Protein AF-X1B0D1-F1 (afdb_monomer_lite)

Structure (mmCIF, N/CA/C/O backbone):
data_AF-X1B0D1-F1
#
_entry.id   AF-X1B0D1-F1
#
loop_
_atom_site.group_PDB
_atom_site.id
_atom_site.type_symbol
_atom_site.label_atom_id
_atom_site.label_alt_id
_atom_site.label_comp_id
_atom_site.label_asym_id
_atom_site.label_entity_id
_atom_site.label_seq_id
_atom_site.pdbx_PDB_ins_code
_atom_site.Cartn_x
_atom_site.Cartn_y
_atom_site.Cartn_z
_atom_site.occupancy
_atom_site.B_iso_or_equiv
_atom_site.auth_seq_id
_atom_site.auth_comp_id
_atom_site.auth_asym_id
_atom_site.auth_atom_id
_atom_site.pdbx_PDB_model_num
ATOM 1 N N . MET A 1 1 ? -4.591 23.488 -17.056 1.00 35.50 1 MET A N 1
ATOM 2 C CA . MET A 1 1 ? -3.486 24.265 -17.658 1.00 35.50 1 MET A CA 1
ATOM 3 C C . MET A 1 1 ? -3.247 23.722 -19.053 1.00 35.50 1 MET A C 1
ATOM 5 O O . MET A 1 1 ? -2.864 22.566 -19.184 1.00 35.50 1 MET A O 1
ATOM 9 N N . VAL A 1 2 ? -3.572 24.512 -20.073 1.00 38.72 2 VAL A N 1
ATOM 10 C CA . VAL A 1 2 ? -3.343 24.176 -21.483 1.00 38.72 2 VAL A CA 1
ATOM 11 C C . VAL A 1 2 ? -1.831 24.055 -21.689 1.00 38.72 2 VAL A C 1
ATOM 13 O O . VAL A 1 2 ? -1.093 24.977 -21.339 1.00 38.72 2 VAL A O 1
ATOM 16 N N . LYS A 1 3 ? -1.352 22.905 -22.177 1.00 44.97 3 LYS A N 1
ATOM 17 C CA . LYS A 1 3 ? 0.047 22.760 -22.597 1.00 44.97 3 LYS A CA 1
ATOM 18 C C . LYS A 1 3 ? 0.265 23.763 -23.730 1.00 44.97 3 LYS A C 1
ATOM 20 O O . LYS A 1 3 ? -0.391 23.647 -24.757 1.00 44.97 3 LYS A O 1
ATOM 25 N N . LYS A 1 4 ? 1.140 24.755 -23.539 1.00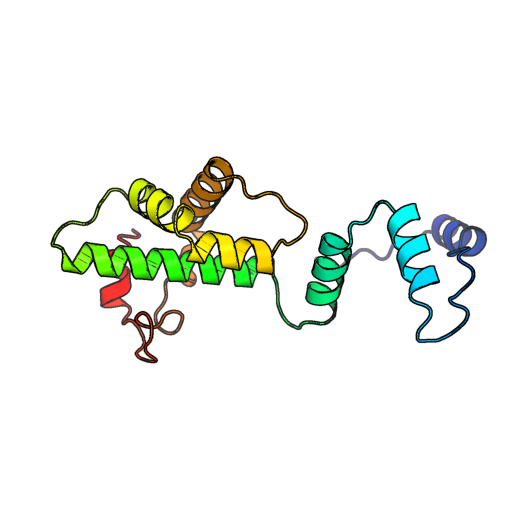 48.69 4 LYS A N 1
ATOM 26 C CA . LYS A 1 4 ? 1.662 25.545 -24.660 1.00 48.69 4 LYS A CA 1
ATOM 27 C C . LYS A 1 4 ? 2.320 24.553 -25.618 1.00 48.69 4 LYS A C 1
ATOM 29 O O . LYS A 1 4 ? 3.322 23.942 -25.253 1.00 48.69 4 LYS A O 1
ATOM 34 N N . GLU A 1 5 ? 1.724 24.351 -26.786 1.00 56.91 5 GLU A N 1
ATOM 35 C CA . GLU A 1 5 ? 2.374 23.635 -27.877 1.00 56.91 5 GLU A CA 1
ATOM 36 C C . GLU A 1 5 ? 3.650 24.395 -28.234 1.00 56.91 5 GLU A C 1
ATOM 38 O O . GLU A 1 5 ? 3.631 25.594 -28.522 1.00 56.91 5 GLU A O 1
ATOM 43 N N . ILE A 1 6 ? 4.783 23.710 -28.109 1.00 58.66 6 ILE A N 1
ATOM 44 C CA . ILE A 1 6 ? 6.095 24.252 -28.439 1.00 58.66 6 ILE A CA 1
ATOM 45 C C . ILE A 1 6 ? 6.193 24.248 -29.969 1.00 58.66 6 ILE A C 1
ATOM 47 O O . ILE A 1 6 ? 6.756 23.341 -30.570 1.00 58.66 6 ILE A O 1
ATOM 51 N N . ASN A 1 7 ? 5.620 25.268 -30.606 1.00 61.38 7 ASN A N 1
ATOM 52 C CA . ASN A 1 7 ? 5.762 25.536 -32.038 1.00 61.38 7 ASN A CA 1
ATOM 53 C C . ASN A 1 7 ? 7.100 26.244 -32.304 1.00 61.38 7 ASN A C 1
ATOM 55 O O . ASN A 1 7 ? 7.129 27.382 -32.763 1.00 61.38 7 ASN A O 1
ATOM 59 N N . ASN A 1 8 ? 8.217 25.600 -31.950 1.00 77.25 8 ASN A N 1
ATOM 60 C CA . ASN A 1 8 ? 9.555 26.060 -32.320 1.00 77.25 8 ASN A CA 1
ATOM 61 C C . ASN A 1 8 ? 10.040 25.240 -33.533 1.00 77.25 8 ASN A C 1
ATOM 63 O O . ASN A 1 8 ? 10.360 24.061 -33.361 1.00 77.25 8 ASN A O 1
ATOM 67 N N . PRO A 1 9 ? 10.125 25.831 -34.741 1.00 78.06 9 PRO A N 1
ATOM 68 C CA . PRO A 1 9 ? 10.586 25.136 -35.944 1.00 78.06 9 PRO A CA 1
ATOM 69 C C . PRO A 1 9 ? 11.970 24.488 -35.800 1.00 78.06 9 PRO A C 1
ATOM 71 O O . PRO A 1 9 ? 12.200 23.425 -36.369 1.00 78.06 9 PRO A O 1
ATOM 74 N N . ALA A 1 10 ? 12.868 25.067 -34.994 1.00 76.88 10 ALA A N 1
ATOM 75 C CA . ALA A 1 10 ? 14.193 24.496 -34.743 1.00 76.88 10 ALA A CA 1
ATOM 76 C C . ALA A 1 10 ? 14.120 23.185 -33.941 1.00 76.88 10 ALA A C 1
ATOM 78 O O . ALA A 1 10 ? 14.843 22.237 -34.232 1.00 76.88 10 ALA A O 1
ATOM 79 N N . TRP A 1 11 ? 13.199 23.099 -32.978 1.00 74.19 11 TRP A N 1
ATOM 80 C CA . TRP A 1 11 ? 12.961 21.877 -32.206 1.00 74.19 11 TRP A CA 1
ATOM 81 C C . TRP A 1 11 ? 12.323 20.779 -33.069 1.00 74.19 11 TRP A C 1
ATOM 83 O O . TRP A 1 11 ? 12.698 19.614 -32.970 1.00 74.19 11 TRP A O 1
ATOM 93 N N . ILE A 1 12 ? 11.408 21.153 -33.971 1.00 76.38 12 ILE A N 1
ATOM 94 C CA . ILE A 1 12 ? 10.818 20.225 -34.948 1.00 76.38 12 ILE A CA 1
ATOM 95 C C . ILE A 1 12 ? 11.899 19.686 -35.899 1.00 76.38 12 ILE A C 1
ATOM 97 O O . ILE A 1 12 ? 11.939 18.482 -36.149 1.00 76.38 12 ILE A O 1
ATOM 101 N N . HIS A 1 13 ? 12.805 20.544 -36.381 1.00 79.50 13 HIS A N 1
ATOM 102 C CA . HIS A 1 13 ? 13.936 20.131 -37.217 1.00 79.50 13 HIS A CA 1
ATOM 103 C C . HIS A 1 13 ? 14.866 19.157 -36.481 1.00 79.50 13 HIS A C 1
ATOM 105 O O . HIS A 1 13 ? 15.226 18.114 -37.019 1.00 79.50 13 HIS A O 1
ATOM 111 N N . GLU A 1 14 ? 15.180 19.436 -35.215 1.00 74.06 14 GLU A N 1
ATOM 112 C CA . GLU A 1 14 ? 16.009 18.562 -34.382 1.00 74.06 14 GLU A CA 1
ATOM 113 C C . GLU A 1 14 ? 15.357 17.186 -34.149 1.00 74.06 14 GLU A C 1
ATOM 115 O O . GLU A 1 14 ? 16.041 16.164 -34.215 1.00 74.06 14 GLU A O 1
ATOM 120 N N . ILE A 1 15 ? 14.034 17.129 -33.936 1.00 76.38 15 ILE A N 1
ATOM 121 C CA . ILE A 1 15 ? 13.283 15.863 -33.841 1.00 76.38 15 ILE A CA 1
ATOM 122 C C . ILE A 1 15 ? 13.353 15.084 -35.157 1.00 76.38 15 ILE A C 1
ATOM 124 O O . ILE A 1 15 ? 13.535 13.868 -35.125 1.00 76.38 15 ILE A O 1
ATOM 128 N N . LEU A 1 16 ? 13.203 15.754 -36.303 1.00 74.50 16 LEU A N 1
ATOM 129 C CA . LEU A 1 16 ? 13.251 15.109 -37.617 1.00 74.50 16 LEU A CA 1
ATOM 130 C C . LEU A 1 16 ? 14.650 14.557 -37.934 1.00 74.50 16 LEU A C 1
ATOM 132 O O . LEU A 1 16 ? 14.764 13.429 -38.405 1.00 74.50 16 LEU A O 1
ATOM 136 N N . GLU A 1 17 ? 15.716 15.297 -37.619 1.00 76.50 17 GLU A N 1
ATOM 137 C CA . GLU A 1 17 ? 17.103 14.860 -37.854 1.00 76.50 17 GLU A CA 1
ATOM 138 C C . GLU A 1 17 ? 17.571 13.756 -36.893 1.00 76.50 17 GLU A C 1
ATOM 140 O O . GLU A 1 17 ? 18.354 12.861 -37.255 1.00 76.50 17 GLU A O 1
ATOM 145 N N . ARG A 1 18 ? 17.129 13.825 -35.631 1.00 68.50 18 ARG A N 1
ATOM 146 C CA . ARG A 1 18 ? 17.531 12.879 -34.580 1.00 68.50 18 ARG A CA 1
ATOM 147 C C . ARG A 1 18 ? 16.557 11.739 -34.359 1.00 68.50 18 ARG A C 1
ATOM 149 O O . ARG A 1 18 ? 16.897 10.878 -33.550 1.00 68.50 18 ARG A O 1
ATOM 156 N N . GLY A 1 19 ? 15.400 11.750 -35.026 1.00 60.97 19 GLY A N 1
ATOM 157 C CA . GLY A 1 19 ? 14.269 10.847 -34.806 1.00 60.97 19 GLY A CA 1
ATOM 158 C C . GLY A 1 19 ? 14.696 9.414 -34.477 1.00 60.97 19 GLY A C 1
ATOM 159 O O . GLY A 1 19 ? 15.740 8.972 -34.954 1.00 60.97 19 GLY A O 1
ATOM 160 N N . PRO A 1 20 ? 13.938 8.686 -33.637 1.00 64.81 20 PRO A N 1
ATOM 161 C CA . PRO A 1 20 ? 14.410 7.493 -32.937 1.00 64.81 20 PRO A CA 1
ATOM 162 C C . PRO A 1 20 ? 15.120 6.515 -33.883 1.00 64.81 20 PRO A C 1
ATOM 164 O O . PRO A 1 20 ? 14.487 5.789 -34.644 1.00 64.81 20 PRO A O 1
ATOM 167 N N . ARG A 1 21 ? 16.460 6.493 -33.826 1.00 66.81 21 ARG A N 1
ATOM 168 C CA . ARG A 1 21 ? 17.328 5.693 -34.714 1.00 66.81 21 ARG A CA 1
ATOM 169 C C . ARG A 1 21 ? 17.405 4.230 -34.280 1.00 66.81 21 ARG A C 1
ATOM 171 O O . ARG A 1 21 ? 18.447 3.586 -34.395 1.00 66.81 21 ARG A O 1
ATOM 178 N N . VAL A 1 22 ? 16.321 3.717 -33.714 1.00 70.12 22 VAL A N 1
ATOM 179 C CA . VAL A 1 22 ? 16.247 2.343 -33.237 1.00 70.12 22 VAL A CA 1
ATOM 180 C C . VAL A 1 22 ? 15.776 1.488 -34.405 1.00 70.12 22 VAL A C 1
ATOM 182 O O . VAL A 1 22 ? 14.689 1.700 -34.941 1.00 70.12 22 VAL A O 1
ATOM 185 N N . LYS A 1 23 ? 16.604 0.528 -34.830 1.00 72.75 23 LYS A N 1
ATOM 186 C CA . LYS A 1 23 ? 16.162 -0.497 -35.783 1.00 72.75 23 LYS A CA 1
ATOM 187 C C . LYS A 1 23 ? 15.040 -1.275 -35.102 1.00 72.75 23 LYS A C 1
ATOM 189 O O . LYS A 1 23 ? 15.253 -1.772 -34.006 1.00 72.75 23 LYS A O 1
ATOM 194 N N . GLY A 1 24 ? 13.854 -1.322 -35.705 1.00 78.56 24 GLY A N 1
ATOM 195 C CA . GLY A 1 24 ? 12.704 -1.997 -35.103 1.00 78.56 24 GLY A CA 1
ATOM 196 C C . GLY A 1 24 ? 12.958 -3.490 -34.831 1.00 78.56 24 GLY A C 1
ATOM 197 O O . GLY A 1 24 ? 13.897 -4.066 -35.391 1.00 78.56 24 GLY A O 1
ATOM 198 N N . PRO A 1 25 ? 12.114 -4.128 -33.999 1.00 87.81 25 PRO A N 1
ATOM 199 C CA . PRO A 1 25 ? 12.218 -5.557 -33.728 1.00 87.81 25 PRO A CA 1
ATOM 200 C C . PRO A 1 25 ? 12.078 -6.368 -35.021 1.00 87.81 25 PRO A C 1
ATOM 202 O O . PRO A 1 25 ? 11.312 -6.001 -35.916 1.00 87.81 25 PRO A O 1
ATOM 205 N N . LYS A 1 26 ? 12.770 -7.509 -35.107 1.00 86.88 26 LYS A N 1
ATOM 206 C CA . LYS A 1 26 ? 12.709 -8.390 -36.287 1.00 86.88 26 LYS A CA 1
ATOM 207 C C . LYS A 1 26 ? 11.348 -9.075 -36.432 1.00 86.88 26 LYS A C 1
ATOM 209 O O . LYS A 1 26 ? 10.984 -9.497 -37.525 1.00 86.88 26 LYS A O 1
ATOM 214 N N . SER A 1 27 ? 10.600 -9.213 -35.335 1.00 90.44 27 SER A N 1
ATOM 215 C CA . SER A 1 27 ? 9.257 -9.801 -35.307 1.00 90.44 27 SER A CA 1
ATOM 216 C C . SER A 1 27 ? 8.418 -9.249 -34.146 1.00 90.44 27 SER A C 1
ATOM 218 O O . SER A 1 27 ? 8.937 -8.604 -33.239 1.00 90.44 27 SER A O 1
ATOM 220 N N . ARG A 1 28 ? 7.109 -9.536 -34.130 1.00 86.31 28 ARG A N 1
ATOM 221 C CA . ARG A 1 28 ? 6.198 -9.118 -33.041 1.00 86.31 28 ARG A CA 1
ATOM 222 C C . ARG A 1 28 ? 6.522 -9.739 -31.676 1.00 86.31 28 ARG A C 1
ATOM 224 O O . ARG A 1 28 ? 6.069 -9.218 -30.665 1.00 86.31 28 ARG A O 1
ATOM 231 N N . THR A 1 29 ? 7.264 -10.841 -31.651 1.00 90.00 29 THR A N 1
ATOM 232 C CA . THR A 1 29 ? 7.627 -11.598 -30.442 1.00 90.00 29 THR A CA 1
ATOM 233 C C . THR A 1 29 ? 9.135 -11.580 -30.193 1.00 90.00 29 THR A C 1
ATOM 235 O O . THR A 1 29 ? 9.663 -12.469 -29.533 1.00 90.00 29 THR A O 1
ATOM 238 N N . ASP A 1 30 ? 9.840 -10.596 -30.754 1.00 91.31 30 ASP A N 1
ATOM 239 C CA . ASP A 1 30 ? 11.280 -10.411 -30.578 1.00 91.31 30 ASP A CA 1
ATOM 240 C C . ASP A 1 30 ? 11.583 -9.854 -29.175 1.00 91.31 30 ASP A C 1
ATOM 242 O O . ASP A 1 30 ? 11.782 -8.654 -28.969 1.00 91.31 30 ASP A O 1
ATOM 246 N N . TRP A 1 31 ? 11.537 -10.741 -28.181 1.00 92.69 31 TRP A N 1
ATOM 247 C CA . TRP A 1 31 ? 11.801 -10.403 -26.783 1.00 92.69 31 TRP A CA 1
ATOM 248 C C . TRP A 1 31 ? 13.259 -10.005 -26.545 1.00 92.69 31 TRP A C 1
ATOM 250 O O . TRP A 1 31 ? 13.513 -9.154 -25.696 1.00 92.69 31 TRP A O 1
ATOM 260 N N . ASP A 1 32 ? 14.200 -10.557 -27.312 1.00 93.38 32 ASP A N 1
ATOM 261 C CA . ASP A 1 32 ? 15.624 -10.236 -27.194 1.00 93.38 32 ASP A CA 1
ATOM 262 C C . ASP A 1 32 ? 15.895 -8.777 -27.558 1.00 93.38 32 ASP A C 1
ATOM 264 O O . ASP A 1 32 ? 16.623 -8.088 -26.840 1.00 93.38 32 ASP A O 1
ATOM 268 N N . PHE A 1 33 ? 15.250 -8.275 -28.618 1.00 92.31 33 PHE A N 1
ATOM 269 C CA . PHE A 1 33 ? 15.285 -6.856 -28.959 1.00 92.31 33 PHE A CA 1
ATOM 270 C C . PHE A 1 33 ? 14.771 -5.978 -27.809 1.00 92.31 33 PHE A C 1
ATOM 272 O O . PHE A 1 33 ? 15.425 -5.001 -27.441 1.00 92.31 33 PHE A O 1
ATOM 279 N N . LEU A 1 34 ? 13.633 -6.340 -27.202 1.00 91.38 34 LEU A N 1
ATOM 280 C CA . LEU A 1 34 ? 13.088 -5.594 -26.064 1.00 91.38 34 LEU A CA 1
ATOM 281 C C . LEU A 1 34 ? 14.067 -5.590 -24.884 1.00 91.38 34 LEU A C 1
ATOM 283 O O . LEU A 1 34 ? 14.346 -4.534 -24.325 1.00 91.38 34 LEU A O 1
ATOM 287 N N . VAL A 1 35 ? 14.604 -6.754 -24.512 1.00 93.06 35 VAL A N 1
ATOM 288 C CA . VAL A 1 35 ? 15.562 -6.878 -23.403 1.00 93.06 35 VAL A CA 1
ATOM 289 C C . VAL A 1 35 ? 16.830 -6.069 -23.682 1.00 93.06 35 VAL A C 1
ATOM 291 O O . VAL A 1 35 ? 17.348 -5.420 -22.773 1.00 93.06 35 VAL A O 1
ATOM 294 N N . TYR A 1 36 ? 17.320 -6.077 -24.923 1.00 92.44 36 TYR A N 1
ATOM 295 C CA . TYR A 1 36 ? 18.476 -5.288 -25.339 1.00 92.44 36 TYR A CA 1
ATOM 296 C C . TYR A 1 36 ? 18.230 -3.782 -25.184 1.00 92.44 36 TYR A C 1
ATOM 298 O O . TYR A 1 36 ? 19.029 -3.097 -24.543 1.00 92.44 36 TYR A O 1
ATOM 306 N N . GLU A 1 37 ? 17.116 -3.266 -25.709 1.00 91.56 37 GLU A N 1
ATOM 307 C CA . GLU A 1 37 ? 16.800 -1.836 -25.613 1.00 91.56 37 GLU A CA 1
ATOM 308 C C . GLU A 1 37 ? 16.519 -1.407 -24.165 1.00 91.56 37 GLU A C 1
ATOM 310 O O . GLU A 1 37 ? 16.983 -0.348 -23.748 1.00 91.56 37 GLU A O 1
ATOM 315 N N . LEU A 1 38 ? 15.843 -2.238 -23.358 1.00 93.50 38 LEU A N 1
ATOM 316 C CA . LEU A 1 38 ? 15.648 -1.960 -21.929 1.00 93.50 38 LEU A CA 1
ATOM 317 C C . LEU A 1 38 ? 16.985 -1.841 -21.188 1.00 93.50 38 LEU A C 1
ATOM 319 O O . LEU A 1 38 ? 17.184 -0.878 -20.453 1.00 93.50 38 LEU A O 1
ATOM 323 N N . LYS A 1 39 ? 17.929 -2.763 -21.430 1.00 93.06 39 LYS A N 1
ATOM 324 C CA . LYS A 1 39 ? 19.281 -2.694 -20.847 1.00 93.06 39 LYS A CA 1
ATOM 325 C C . LYS A 1 39 ? 20.030 -1.436 -21.277 1.00 93.06 39 LYS A C 1
ATOM 327 O O . LYS A 1 39 ? 20.656 -0.794 -20.445 1.00 93.06 39 LYS A O 1
ATOM 332 N N . LYS A 1 40 ? 19.958 -1.078 -22.561 1.00 90.62 40 LYS A N 1
ATOM 333 C CA . LYS A 1 40 ? 20.606 0.119 -23.117 1.00 90.62 40 LYS A CA 1
ATOM 334 C C . LYS A 1 40 ? 20.064 1.418 -22.515 1.00 90.62 40 LYS A C 1
ATOM 336 O O . LYS A 1 40 ? 20.813 2.376 -22.379 1.00 90.62 40 LYS A O 1
ATOM 341 N N . MET A 1 41 ? 18.777 1.446 -22.175 1.00 90.31 41 MET A N 1
ATOM 342 C CA . MET A 1 41 ? 18.131 2.568 -21.487 1.00 90.31 41 MET A CA 1
ATOM 343 C C . MET A 1 41 ? 18.280 2.509 -19.958 1.00 90.31 41 MET A C 1
ATOM 345 O O . MET A 1 41 ? 17.732 3.371 -19.282 1.00 90.31 41 MET A O 1
ATOM 349 N N . GLU A 1 42 ? 18.975 1.499 -19.421 1.00 92.44 42 GLU A N 1
ATOM 350 C CA . GLU A 1 42 ? 19.130 1.252 -17.979 1.00 92.44 42 GLU A CA 1
ATOM 351 C C . GLU A 1 42 ? 17.795 1.057 -17.236 1.00 92.44 42 GLU A C 1
ATOM 353 O O . GLU A 1 42 ? 17.684 1.299 -16.037 1.00 92.44 42 GLU A O 1
ATOM 358 N N . ILE A 1 43 ? 16.772 0.567 -17.942 1.00 91.62 43 ILE A N 1
ATOM 359 C CA . ILE A 1 43 ? 15.439 0.327 -17.384 1.00 91.62 43 ILE A CA 1
ATOM 360 C C . ILE A 1 43 ? 15.365 -1.104 -16.852 1.00 91.62 43 ILE A C 1
ATOM 362 O O . ILE A 1 43 ? 15.555 -2.079 -17.588 1.00 91.62 43 ILE A O 1
ATOM 366 N N . SER A 1 44 ? 15.029 -1.246 -15.570 1.00 91.88 44 SER A N 1
ATOM 367 C CA . SER A 1 44 ? 14.835 -2.565 -14.961 1.00 91.88 44 SER A CA 1
ATOM 368 C C . SER A 1 44 ? 13.546 -3.244 -15.462 1.00 91.88 44 SER A C 1
ATOM 370 O O . SER A 1 44 ? 12.574 -2.562 -15.801 1.00 91.88 44 SER A O 1
ATOM 372 N N . PRO A 1 45 ? 13.459 -4.591 -15.458 1.00 91.19 45 PRO A N 1
ATOM 373 C CA . PRO A 1 45 ? 12.218 -5.287 -15.808 1.00 91.19 45 PRO A CA 1
ATOM 374 C C . PRO A 1 45 ? 11.009 -4.852 -14.963 1.00 91.19 45 PRO A C 1
ATOM 376 O O . PRO A 1 45 ? 9.899 -4.741 -15.484 1.00 91.19 45 PRO A O 1
ATOM 379 N N . GLY A 1 46 ? 11.222 -4.573 -13.671 1.00 86.88 46 GLY A N 1
ATOM 380 C CA . GLY A 1 46 ? 10.174 -4.087 -12.772 1.00 86.88 46 GLY A CA 1
ATOM 381 C C . GLY A 1 46 ? 9.688 -2.687 -13.147 1.00 86.88 46 GLY A C 1
ATOM 382 O O . GLY A 1 46 ? 8.483 -2.441 -13.181 1.00 86.88 46 GLY A O 1
ATOM 383 N N . GLU A 1 47 ? 10.610 -1.792 -13.501 1.00 89.44 47 GLU A N 1
ATOM 384 C CA . GLU A 1 47 ? 10.284 -0.431 -13.921 1.00 89.44 47 GLU A CA 1
ATOM 385 C C . GLU A 1 47 ? 9.521 -0.443 -15.248 1.00 89.44 47 GLU A C 1
ATOM 387 O O . GLU A 1 47 ? 8.470 0.193 -15.364 1.00 89.44 47 GLU A O 1
ATOM 392 N N . ALA A 1 48 ? 9.988 -1.235 -16.219 1.00 91.25 48 ALA A N 1
ATOM 393 C CA . ALA A 1 48 ? 9.301 -1.432 -17.489 1.00 91.25 48 ALA A CA 1
ATOM 394 C C . ALA A 1 48 ? 7.867 -1.940 -17.274 1.00 91.25 48 ALA A C 1
ATOM 396 O O . A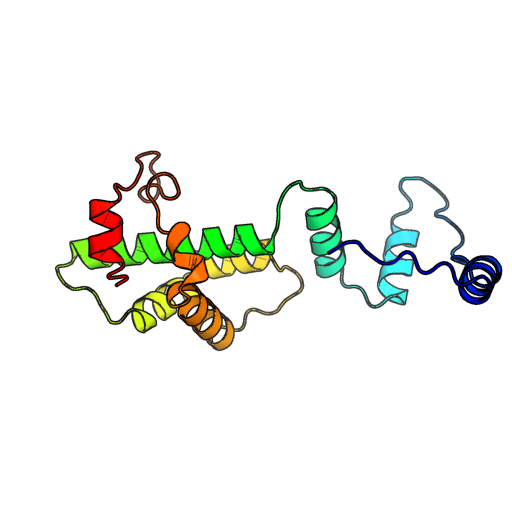LA A 1 48 ? 6.920 -1.379 -17.829 1.00 91.25 48 ALA A O 1
ATOM 397 N N . TYR A 1 49 ? 7.686 -2.958 -16.423 1.00 87.75 49 TYR A N 1
ATOM 398 C CA . TYR A 1 49 ? 6.361 -3.467 -16.073 1.00 87.75 49 TYR A CA 1
ATOM 399 C C . TYR A 1 49 ? 5.489 -2.387 -15.429 1.00 87.75 49 TYR A C 1
ATOM 401 O O . TYR A 1 49 ? 4.350 -2.202 -15.852 1.00 87.75 49 TYR A O 1
ATOM 409 N N . ARG A 1 50 ? 6.015 -1.638 -14.451 1.00 85.00 50 ARG A N 1
ATOM 410 C CA . ARG A 1 50 ? 5.281 -0.574 -13.754 1.00 85.00 50 ARG A CA 1
ATOM 411 C C . ARG A 1 50 ? 4.794 0.505 -14.723 1.00 85.00 50 ARG A C 1
ATOM 413 O O . ARG A 1 50 ? 3.625 0.884 -14.657 1.00 85.00 50 ARG A O 1
ATOM 420 N N . ILE A 1 51 ? 5.654 0.952 -15.641 1.00 86.94 51 ILE A N 1
ATOM 421 C CA . ILE A 1 51 ? 5.316 1.946 -16.672 1.00 86.94 51 ILE A CA 1
ATOM 422 C C . ILE A 1 51 ? 4.256 1.394 -17.633 1.00 86.94 51 ILE A C 1
ATOM 424 O O . ILE A 1 51 ? 3.269 2.071 -17.921 1.00 86.94 51 ILE A O 1
ATOM 428 N N . ILE A 1 52 ? 4.428 0.163 -18.126 1.00 86.69 52 ILE A N 1
ATOM 429 C CA . ILE A 1 52 ? 3.471 -0.463 -19.049 1.00 86.69 52 ILE A CA 1
ATOM 430 C C . ILE A 1 52 ? 2.121 -0.679 -18.364 1.00 86.69 52 ILE A C 1
ATOM 432 O O . ILE A 1 52 ? 1.094 -0.388 -18.970 1.00 86.69 52 ILE A O 1
ATOM 436 N N . ALA A 1 53 ? 2.102 -1.155 -17.118 1.00 81.44 53 ALA A N 1
ATOM 437 C CA . ALA A 1 53 ? 0.883 -1.368 -16.343 1.00 81.44 53 ALA A CA 1
ATOM 438 C C . ALA A 1 53 ? 0.127 -0.053 -16.110 1.00 81.44 53 ALA A C 1
ATOM 440 O O . ALA A 1 53 ? -1.086 -0.012 -16.295 1.00 81.44 53 ALA A O 1
ATOM 441 N N . GLU A 1 54 ? 0.837 1.032 -15.792 1.00 79.19 54 GLU A N 1
ATOM 442 C CA . GLU A 1 54 ? 0.251 2.371 -15.656 1.00 79.19 54 GLU A CA 1
ATOM 443 C C . GLU A 1 54 ? -0.296 2.915 -16.987 1.00 79.19 54 GLU A C 1
ATOM 445 O O . GLU A 1 54 ? -1.295 3.626 -17.001 1.00 79.19 54 GLU A O 1
ATOM 450 N N . LYS A 1 55 ? 0.340 2.587 -18.120 1.00 83.25 55 LYS A N 1
ATOM 451 C CA . LYS A 1 55 ? -0.083 3.050 -19.453 1.00 83.25 55 LYS A CA 1
ATOM 452 C C . LYS A 1 55 ? -1.201 2.219 -20.076 1.00 83.25 55 LYS A C 1
ATOM 454 O O . LYS A 1 55 ? -2.022 2.773 -20.801 1.00 83.25 55 LYS A O 1
ATOM 459 N N . LYS A 1 56 ? -1.198 0.902 -19.862 1.00 80.94 56 LYS A N 1
ATOM 460 C CA . LYS A 1 56 ? -2.227 -0.020 -20.367 1.00 80.94 56 LYS A CA 1
ATOM 461 C C . LYS A 1 56 ? -3.456 -0.064 -19.469 1.00 80.94 56 LYS A C 1
ATOM 463 O O . LYS A 1 56 ? -4.554 -0.279 -19.973 1.00 80.94 56 LYS A O 1
ATOM 468 N N . GLY A 1 57 ? -3.276 0.067 -18.159 1.00 66.38 57 GLY A N 1
ATOM 469 C CA . GLY A 1 57 ? -4.382 0.123 -17.218 1.00 66.38 57 GLY A CA 1
ATOM 470 C C . GLY A 1 57 ? -5.070 1.485 -17.260 1.00 66.38 57 GLY A C 1
ATOM 471 O O . GLY A 1 57 ? -4.420 2.513 -17.401 1.00 66.38 57 GLY A O 1
ATOM 472 N N . ASN A 1 58 ? -6.385 1.514 -17.030 1.00 62.50 58 ASN A N 1
ATOM 473 C CA . ASN A 1 58 ? -7.088 2.740 -16.613 1.00 62.50 58 ASN A CA 1
ATOM 474 C C . ASN A 1 58 ? -6.802 3.092 -15.134 1.00 62.50 58 ASN A C 1
ATOM 476 O O . ASN A 1 58 ? -7.520 3.874 -14.514 1.00 62.50 58 ASN A O 1
ATOM 480 N N . THR A 1 59 ? -5.791 2.462 -14.542 1.00 62.09 59 THR A N 1
ATOM 481 C CA . THR A 1 59 ? -5.499 2.453 -13.113 1.00 62.09 59 THR A CA 1
ATOM 482 C C . THR A 1 59 ? -4.334 3.377 -12.804 1.00 62.09 59 THR A C 1
ATOM 484 O O . THR A 1 59 ? -3.250 3.270 -13.376 1.00 62.09 59 THR A O 1
ATOM 487 N N . ASN A 1 60 ? -4.545 4.287 -11.859 1.00 81.81 60 ASN A N 1
ATOM 488 C CA . ASN A 1 60 ? -3.497 5.157 -11.356 1.00 81.81 60 ASN A CA 1
ATOM 489 C C . ASN A 1 60 ? -2.801 4.437 -10.197 1.00 81.81 60 ASN A C 1
ATOM 491 O O . ASN A 1 60 ? -3.227 4.571 -9.051 1.00 81.81 60 ASN A O 1
ATOM 495 N N . ASN A 1 61 ? -1.716 3.706 -10.484 1.00 83.50 61 ASN A N 1
ATOM 496 C CA . ASN A 1 61 ? -0.975 2.897 -9.501 1.00 83.50 61 ASN A CA 1
ATOM 497 C C . ASN A 1 61 ? -0.676 3.656 -8.196 1.00 83.50 61 ASN A C 1
ATOM 499 O O . ASN A 1 61 ? -0.747 3.093 -7.105 1.00 83.50 61 ASN A O 1
ATOM 503 N N . ARG A 1 62 ? -0.382 4.961 -8.285 1.00 86.81 62 ARG A N 1
ATOM 504 C CA . ARG A 1 62 ? -0.129 5.812 -7.115 1.00 86.81 62 ARG A CA 1
ATOM 505 C C . ARG A 1 62 ? -1.389 6.056 -6.285 1.00 86.81 62 ARG A C 1
ATOM 507 O O . ARG A 1 62 ? -1.313 6.072 -5.053 1.00 86.81 62 ARG A O 1
ATOM 514 N N . PHE A 1 63 ? -2.519 6.308 -6.940 1.00 90.12 63 PHE A N 1
ATOM 515 C CA . PHE A 1 63 ? -3.813 6.460 -6.278 1.00 90.12 63 PHE A CA 1
ATOM 516 C C . PHE A 1 63 ? -4.285 5.131 -5.683 1.00 90.12 63 PHE A C 1
ATOM 518 O O . PHE A 1 63 ? -4.649 5.090 -4.511 1.00 90.12 63 PHE A O 1
ATOM 525 N N . ASP A 1 64 ? -4.173 4.040 -6.430 1.00 91.50 64 ASP A N 1
ATOM 526 C CA . ASP A 1 64 ? -4.582 2.713 -5.976 1.00 91.50 64 ASP A CA 1
ATOM 527 C C . ASP A 1 64 ? -3.754 2.276 -4.765 1.00 91.50 64 ASP A C 1
ATOM 529 O O . ASP A 1 64 ? -4.310 1.885 -3.738 1.00 91.50 64 ASP A O 1
ATOM 533 N N . TRP A 1 65 ? -2.430 2.469 -4.805 1.00 94.38 65 TRP A N 1
ATOM 534 C CA . TRP A 1 65 ? -1.575 2.212 -3.648 1.00 94.38 65 TRP A CA 1
ATOM 535 C C . TRP A 1 65 ? -1.940 3.082 -2.441 1.00 94.38 65 TRP A C 1
ATOM 537 O O . TRP A 1 65 ? -1.885 2.637 -1.293 1.00 94.38 65 TRP A O 1
ATOM 547 N N . LYS A 1 66 ? -2.339 4.339 -2.661 1.00 95.06 66 LYS A N 1
ATOM 548 C CA . LYS A 1 66 ? -2.850 5.197 -1.584 1.00 95.06 66 LYS A CA 1
ATOM 549 C C . LYS A 1 66 ? -4.115 4.597 -0.958 1.00 95.06 66 LYS A C 1
ATOM 551 O O . LYS A 1 66 ? -4.173 4.485 0.266 1.00 95.06 66 LYS A O 1
ATOM 556 N N . MET A 1 67 ? -5.077 4.164 -1.771 1.00 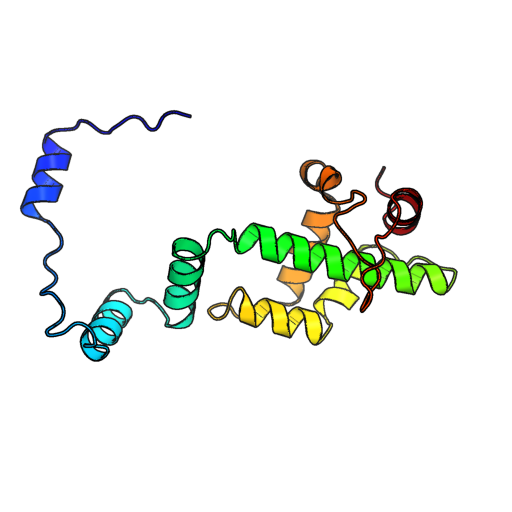95.62 67 MET A N 1
ATOM 557 C CA . MET A 1 67 ? -6.325 3.568 -1.286 1.00 95.62 67 MET A CA 1
ATOM 558 C C . MET A 1 67 ? -6.098 2.241 -0.559 1.00 95.62 67 MET A C 1
ATOM 560 O O . MET A 1 67 ? -6.697 2.010 0.493 1.00 95.62 67 MET A O 1
ATOM 564 N N . VAL A 1 68 ? -5.178 1.402 -1.043 1.00 95.94 68 VAL A N 1
ATOM 565 C CA . VAL A 1 68 ? -4.777 0.162 -0.362 1.00 95.94 68 VAL A CA 1
ATOM 566 C C . VAL A 1 68 ? -4.196 0.460 1.021 1.00 95.94 68 VAL A C 1
ATOM 568 O O . VAL A 1 68 ? -4.621 -0.143 2.007 1.00 95.94 68 VAL A O 1
ATOM 571 N N . ARG A 1 69 ? -3.284 1.435 1.128 1.00 96.88 69 ARG A N 1
ATOM 572 C CA . ARG A 1 69 ? -2.707 1.837 2.421 1.00 96.88 69 ARG A CA 1
ATOM 573 C C . ARG A 1 69 ? -3.758 2.380 3.387 1.00 96.88 69 ARG A C 1
ATOM 575 O O . ARG A 1 69 ? -3.761 2.000 4.556 1.00 96.88 69 ARG A O 1
ATOM 582 N N . PHE A 1 70 ? -4.672 3.223 2.906 1.00 97.25 70 PHE A N 1
ATOM 583 C CA . PHE A 1 70 ? -5.784 3.717 3.721 1.00 97.25 70 PHE A CA 1
ATOM 584 C C . PHE A 1 70 ? -6.702 2.595 4.186 1.00 97.25 70 PHE A C 1
ATOM 586 O O . PHE A 1 70 ? -7.089 2.581 5.348 1.00 97.25 70 PHE A O 1
ATOM 593 N N . THR A 1 71 ? -6.994 1.629 3.320 1.00 97.12 71 THR A N 1
ATOM 594 C CA . THR A 1 71 ? -7.824 0.472 3.670 1.00 97.12 71 THR A CA 1
ATOM 595 C C . THR A 1 71 ? -7.187 -0.347 4.791 1.00 97.12 71 THR A C 1
ATOM 597 O O . THR A 1 71 ? -7.851 -0.654 5.778 1.00 97.12 71 THR A O 1
ATOM 600 N N . MET A 1 72 ? -5.886 -0.643 4.695 1.00 97.44 72 MET A N 1
ATOM 601 C CA . MET A 1 72 ? -5.174 -1.361 5.759 1.00 97.44 72 MET A CA 1
ATOM 602 C C . MET A 1 72 ? -5.142 -0.574 7.072 1.00 97.44 72 MET A C 1
ATOM 604 O O . MET A 1 72 ? -5.342 -1.156 8.134 1.00 97.44 72 MET A O 1
ATOM 608 N N . TYR A 1 73 ? -4.942 0.744 7.001 1.00 97.19 73 TYR A N 1
ATOM 609 C CA . TYR A 1 73 ? -5.002 1.616 8.172 1.00 97.19 73 TYR A CA 1
ATOM 610 C C . TYR A 1 73 ? -6.389 1.614 8.828 1.00 97.19 73 TYR A C 1
ATOM 612 O O . TYR A 1 73 ? -6.489 1.438 10.039 1.00 97.19 73 TYR A O 1
ATOM 620 N N . VAL A 1 74 ? -7.465 1.739 8.044 1.00 96.81 74 VAL A N 1
ATOM 621 C CA . VAL A 1 74 ? -8.852 1.669 8.535 1.00 96.81 74 VAL A CA 1
ATOM 622 C C . VAL A 1 74 ? -9.124 0.331 9.222 1.00 96.81 74 VAL A C 1
ATOM 624 O O . VAL A 1 74 ? -9.695 0.312 10.311 1.00 96.81 74 VAL A O 1
ATOM 627 N N . TRP A 1 75 ? -8.690 -0.786 8.632 1.00 96.50 75 TRP A N 1
ATOM 628 C CA . TRP A 1 75 ? -8.856 -2.109 9.238 1.00 96.50 75 TRP A CA 1
ATOM 629 C C . TRP A 1 75 ? -8.107 -2.257 10.558 1.00 96.50 75 TRP A C 1
ATOM 631 O O . TRP A 1 75 ? -8.662 -2.813 11.503 1.00 96.50 75 TRP A O 1
ATOM 641 N N . GLU A 1 76 ? -6.887 -1.733 10.659 1.00 96.25 76 GLU A N 1
ATOM 642 C CA . GLU A 1 76 ? -6.143 -1.786 11.917 1.00 96.25 76 GLU A CA 1
ATOM 643 C C . GLU A 1 76 ? -6.797 -0.909 12.995 1.00 96.25 76 GLU A C 1
ATOM 645 O O . GLU A 1 76 ? -6.966 -1.340 14.134 1.00 96.25 76 GLU A O 1
ATOM 650 N N . ARG A 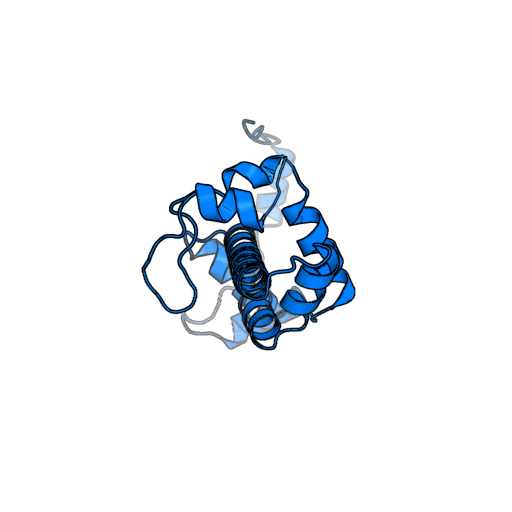1 77 ? -7.294 0.280 12.630 1.00 95.25 77 ARG A N 1
ATOM 651 C CA . ARG A 1 77 ? -8.056 1.146 13.548 1.00 95.25 77 ARG A CA 1
ATOM 652 C C . ARG A 1 77 ? -9.371 0.521 14.009 1.00 95.25 77 ARG A C 1
ATOM 654 O O . ARG A 1 77 ? -9.761 0.713 15.159 1.00 95.25 77 ARG A O 1
ATOM 661 N N . LEU A 1 78 ? -10.050 -0.236 13.144 1.00 95.00 78 LEU A N 1
ATOM 662 C CA . LEU A 1 78 ? -11.230 -1.012 13.530 1.00 95.00 78 LEU A CA 1
ATOM 663 C C . LEU A 1 78 ? -10.878 -2.059 14.592 1.00 95.00 78 LEU A C 1
ATOM 665 O O . LEU A 1 78 ? -11.521 -2.074 15.641 1.00 95.00 78 LEU A O 1
ATOM 669 N N . LYS A 1 79 ? -9.827 -2.855 14.361 1.00 93.50 79 LYS A N 1
ATOM 670 C CA . LYS A 1 79 ? -9.345 -3.870 15.315 1.00 93.50 79 LYS A CA 1
ATOM 671 C C . LYS A 1 79 ? -8.950 -3.268 16.660 1.00 93.50 79 LYS A C 1
ATOM 673 O O . LYS A 1 79 ? -9.240 -3.842 17.703 1.00 93.50 79 LYS A O 1
ATOM 678 N N . GLU A 1 80 ? -8.297 -2.108 16.655 1.00 93.38 80 GLU A N 1
ATOM 679 C CA . GLU A 1 80 ? -7.987 -1.374 17.887 1.00 93.38 80 GLU A CA 1
ATOM 680 C C . GLU A 1 80 ? -9.261 -0.917 18.607 1.00 93.38 80 GLU A C 1
ATOM 682 O O . GLU A 1 80 ? -9.366 -1.053 19.824 1.00 93.38 80 GLU A O 1
ATOM 687 N N . SER A 1 81 ? -10.263 -0.431 17.864 1.00 90.62 81 SER A N 1
ATOM 688 C CA . SER A 1 81 ? -11.519 0.051 18.452 1.00 90.62 81 SER A CA 1
ATOM 689 C C . SER A 1 81 ? -12.327 -1.040 19.163 1.00 90.62 81 SER A C 1
ATOM 691 O O . SER A 1 81 ? -13.056 -0.735 20.104 1.00 90.62 81 SER A O 1
ATOM 693 N N . GLU A 1 82 ? -12.169 -2.304 18.761 1.00 87.94 82 GLU A N 1
ATOM 694 C CA . GLU A 1 82 ? -12.769 -3.463 19.438 1.00 87.94 82 GLU A CA 1
ATOM 695 C C . GLU A 1 82 ? -12.116 -3.743 20.803 1.00 87.94 82 GLU A C 1
ATOM 697 O O . GLU A 1 82 ? -12.765 -4.265 21.704 1.00 87.94 82 GLU A O 1
ATOM 702 N N . LYS A 1 83 ? -10.852 -3.340 20.995 1.00 82.31 83 LYS A N 1
ATOM 703 C CA . LYS A 1 83 ? -10.066 -3.563 22.222 1.00 82.31 83 LYS A CA 1
ATOM 704 C C . LYS A 1 83 ? -10.206 -2.437 23.259 1.00 82.31 83 LYS A C 1
ATOM 706 O O . LYS A 1 83 ? -9.370 -2.322 24.148 1.00 82.31 83 LYS A O 1
ATOM 711 N N . MET A 1 84 ? -11.234 -1.590 23.140 1.00 73.56 84 MET A N 1
ATOM 712 C CA . MET A 1 84 ? -11.532 -0.428 24.005 1.00 73.56 84 MET A CA 1
ATOM 713 C C . MET A 1 84 ? -10.474 0.695 24.053 1.00 73.56 84 MET A C 1
ATOM 715 O O . MET A 1 84 ? -10.738 1.736 24.652 1.00 73.56 84 MET A O 1
ATOM 719 N N . PHE A 1 85 ? -9.323 0.560 23.386 1.00 82.44 85 PHE A N 1
ATOM 720 C CA . PHE A 1 85 ? -8.282 1.590 23.352 1.00 82.44 85 PHE A CA 1
ATOM 721 C C . PHE A 1 85 ? -7.738 1.814 21.940 1.00 82.44 85 PHE A C 1
ATOM 723 O O . PHE A 1 85 ? -7.268 0.892 21.274 1.00 82.44 85 PHE A O 1
ATOM 730 N N . LEU A 1 86 ? -7.752 3.075 21.508 1.00 88.00 86 LEU A N 1
ATOM 731 C CA . LEU A 1 86 ? -7.126 3.510 20.265 1.00 88.00 86 LEU A CA 1
ATOM 732 C C . LEU A 1 86 ? -5.711 4.003 20.559 1.00 88.00 86 LEU A C 1
ATOM 734 O O . LEU A 1 86 ? -5.527 5.016 21.234 1.00 88.00 86 LEU A O 1
ATOM 738 N N . ARG A 1 87 ? -4.715 3.313 20.002 1.00 91.69 87 ARG A N 1
ATOM 739 C CA . ARG A 1 87 ? -3.305 3.703 20.119 1.00 91.69 87 ARG A CA 1
ATOM 740 C C . ARG A 1 87 ? -3.033 5.034 19.399 1.00 91.69 87 ARG A C 1
ATOM 742 O O . ARG A 1 87 ? -3.848 5.465 18.568 1.00 91.69 87 ARG A O 1
ATOM 749 N N . PRO A 1 88 ? -1.887 5.690 19.664 1.00 93.25 88 PRO A N 1
ATOM 750 C CA . PRO A 1 88 ? -1.413 6.780 18.820 1.00 93.25 88 PRO A CA 1
ATOM 751 C C . PRO A 1 88 ? -1.389 6.361 17.344 1.00 93.25 88 PRO A C 1
ATOM 753 O O . PRO A 1 88 ? -0.928 5.272 17.007 1.00 93.25 88 PRO A O 1
ATOM 756 N N . LYS A 1 89 ? -1.855 7.238 16.443 1.00 93.75 89 LYS A N 1
ATOM 757 C CA . LYS A 1 89 ? -1.993 6.918 15.005 1.00 93.75 89 LYS A CA 1
ATOM 758 C C . LYS A 1 89 ? -0.686 6.421 14.383 1.00 93.75 89 LYS A C 1
ATOM 760 O O . LYS A 1 89 ? -0.713 5.540 13.530 1.00 93.75 89 LYS A O 1
ATOM 765 N N . ILE A 1 90 ? 0.450 6.963 14.825 1.00 95.88 90 ILE A N 1
ATOM 766 C CA . ILE A 1 90 ? 1.774 6.558 14.344 1.00 95.88 90 ILE A CA 1
ATOM 767 C C . ILE A 1 90 ? 2.094 5.094 14.670 1.00 95.88 90 ILE A C 1
ATOM 769 O O . ILE A 1 90 ? 2.706 4.414 13.852 1.00 95.88 90 ILE A O 1
ATOM 773 N N . ASP A 1 91 ? 1.640 4.578 15.811 1.00 96.31 91 ASP A N 1
ATOM 774 C CA . ASP A 1 91 ? 1.881 3.184 16.192 1.00 96.31 91 ASP A CA 1
ATOM 775 C C . ASP A 1 91 ? 1.006 2.243 15.370 1.00 96.31 91 ASP A C 1
ATOM 777 O O . ASP A 1 91 ? 1.485 1.218 14.888 1.00 96.31 91 ASP A O 1
ATOM 781 N N . THR A 1 92 ? -0.238 2.645 15.091 1.00 96.44 92 THR A N 1
ATOM 782 C CA . THR A 1 92 ? -1.083 1.951 14.115 1.00 96.44 92 THR A CA 1
ATOM 783 C C . THR A 1 92 ? -0.432 1.921 12.729 1.00 96.44 92 THR A C 1
ATOM 785 O O . THR A 1 92 ? -0.425 0.887 12.066 1.00 96.44 92 THR A O 1
ATOM 788 N N . VAL A 1 93 ? 0.157 3.036 12.282 1.00 97.81 93 VAL A N 1
ATOM 789 C CA . VAL A 1 93 ? 0.881 3.102 11.002 1.00 97.81 93 VAL A CA 1
ATOM 790 C C . VAL A 1 93 ? 2.078 2.151 10.993 1.00 97.81 93 VAL A C 1
ATOM 792 O O . VAL A 1 93 ? 2.252 1.416 10.021 1.00 97.81 93 VAL A O 1
ATOM 795 N N . ARG A 1 94 ? 2.880 2.121 12.064 1.00 98.19 94 ARG A N 1
ATOM 796 C CA . ARG A 1 94 ? 4.008 1.185 12.194 1.00 98.19 94 ARG A CA 1
ATOM 797 C C . ARG A 1 94 ? 3.545 -0.264 12.103 1.00 98.19 94 ARG A C 1
ATOM 799 O O . ARG A 1 94 ? 4.165 -1.039 11.377 1.00 98.19 94 ARG A O 1
ATOM 806 N N . GLU A 1 95 ? 2.451 -0.618 12.772 1.00 97.44 95 GLU A N 1
ATOM 807 C CA . GLU A 1 95 ? 1.878 -1.968 12.721 1.00 97.44 95 GLU A CA 1
ATOM 808 C C . GLU A 1 95 ? 1.464 -2.346 11.289 1.00 97.44 95 GLU A C 1
ATOM 810 O O . GLU A 1 95 ? 1.886 -3.372 10.750 1.00 97.44 95 GLU A O 1
ATOM 815 N N . VAL A 1 96 ? 0.725 -1.456 10.619 1.00 97.88 96 VAL A N 1
ATOM 816 C CA . VAL A 1 96 ? 0.272 -1.647 9.234 1.00 97.88 96 VAL A CA 1
ATOM 817 C C . VAL A 1 96 ? 1.450 -1.883 8.289 1.00 97.88 96 VAL A C 1
ATOM 819 O O . VAL A 1 96 ? 1.452 -2.877 7.559 1.00 97.88 96 VAL A O 1
ATOM 822 N N . VAL A 1 97 ? 2.464 -1.013 8.322 1.00 98.19 97 VAL A N 1
ATOM 823 C CA . VAL A 1 97 ? 3.645 -1.092 7.442 1.00 98.19 97 VAL A CA 1
ATOM 824 C C . VAL A 1 97 ? 4.499 -2.332 7.745 1.00 98.19 97 VAL A C 1
ATOM 826 O O . VAL A 1 97 ? 5.119 -2.910 6.849 1.00 98.19 97 VAL A O 1
ATOM 829 N N . SER A 1 98 ? 4.497 -2.801 8.995 1.00 97.81 98 SER A N 1
ATOM 830 C CA . SER A 1 98 ? 5.222 -4.011 9.405 1.00 97.81 98 SER A CA 1
ATOM 831 C C . SER A 1 98 ? 4.567 -5.299 8.905 1.00 97.81 98 SER A C 1
ATOM 833 O O . SER A 1 98 ? 5.255 -6.316 8.749 1.00 97.81 98 SER A O 1
ATOM 835 N N . SER A 1 99 ? 3.263 -5.263 8.616 1.00 97.56 99 SER A N 1
ATOM 836 C CA . SER A 1 99 ? 2.492 -6.443 8.237 1.00 97.56 99 SER A CA 1
ATOM 837 C C . SER A 1 99 ? 3.010 -7.110 6.954 1.00 97.56 99 SER A C 1
ATOM 839 O O . SER A 1 99 ? 3.375 -6.464 5.968 1.00 97.56 99 SER A O 1
ATOM 841 N N . LYS A 1 100 ? 2.981 -8.452 6.928 1.00 96.75 100 LYS A N 1
ATOM 842 C CA . LYS A 1 100 ? 3.331 -9.242 5.729 1.00 96.75 100 LYS A CA 1
ATOM 843 C C . LYS A 1 100 ? 2.482 -8.838 4.522 1.00 96.75 100 LYS A C 1
ATOM 845 O O . LYS A 1 100 ? 2.978 -8.791 3.400 1.00 96.75 100 LYS A O 1
ATOM 850 N N . ARG A 1 101 ? 1.207 -8.521 4.773 1.00 95.38 101 ARG A N 1
ATOM 851 C CA . ARG A 1 101 ? 0.249 -8.104 3.750 1.00 95.38 101 ARG A CA 1
ATOM 852 C C . ARG A 1 101 ? 0.689 -6.797 3.092 1.00 95.38 101 ARG A C 1
ATOM 854 O O . ARG A 1 101 ? 0.765 -6.760 1.871 1.00 95.38 101 ARG A O 1
ATOM 861 N N . PHE A 1 102 ? 1.048 -5.772 3.865 1.00 97.56 102 PHE A N 1
ATOM 862 C CA . PHE A 1 102 ? 1.527 -4.495 3.325 1.00 97.56 102 PHE A CA 1
ATOM 863 C C . PHE A 1 102 ? 2.735 -4.680 2.405 1.00 97.56 102 PHE A C 1
ATOM 865 O O . PHE A 1 102 ? 2.722 -4.216 1.266 1.00 97.56 102 PHE A O 1
ATOM 872 N N . LYS A 1 103 ? 3.739 -5.434 2.866 1.00 96.94 103 LYS A N 1
ATOM 873 C CA . LYS A 1 103 ? 4.961 -5.721 2.098 1.00 96.94 103 LYS A CA 1
ATOM 874 C C . LYS A 1 103 ? 4.668 -6.471 0.795 1.00 96.94 103 LYS A C 1
ATOM 876 O O . LYS A 1 103 ? 5.290 -6.187 -0.224 1.00 96.94 103 LYS A O 1
ATOM 881 N N . ALA A 1 104 ? 3.710 -7.400 0.809 1.00 95.56 104 ALA A N 1
ATOM 882 C CA . ALA A 1 104 ? 3.292 -8.125 -0.389 1.00 95.56 104 ALA A CA 1
ATOM 883 C C . ALA A 1 104 ? 2.641 -7.199 -1.429 1.00 95.56 104 ALA A C 1
ATOM 885 O O . ALA A 1 104 ? 3.017 -7.247 -2.598 1.00 95.56 104 ALA A O 1
ATOM 886 N N . TYR A 1 105 ? 1.722 -6.317 -1.016 1.00 95.50 105 TYR A N 1
ATOM 887 C CA . TYR A 1 105 ? 1.135 -5.345 -1.945 1.00 95.50 105 TYR A CA 1
ATOM 888 C C . TYR A 1 105 ? 2.167 -4.332 -2.447 1.00 95.50 105 TYR A C 1
ATOM 890 O O . TYR A 1 105 ? 2.166 -4.038 -3.638 1.00 95.50 105 TYR A O 1
ATOM 898 N N . PHE A 1 106 ? 3.066 -3.841 -1.586 1.00 95.38 106 PHE A N 1
ATOM 899 C CA . PHE A 1 106 ? 4.128 -2.917 -1.997 1.00 95.38 106 PHE A CA 1
ATOM 900 C C . PHE A 1 106 ? 4.941 -3.488 -3.163 1.00 95.38 106 PHE A C 1
ATOM 902 O O . PHE A 1 106 ? 5.078 -2.826 -4.185 1.00 95.38 106 PHE A O 1
ATOM 909 N N . ARG A 1 107 ? 5.385 -4.748 -3.056 1.00 92.62 107 ARG A N 1
ATOM 910 C CA . ARG A 1 107 ? 6.123 -5.440 -4.127 1.00 92.62 107 ARG A CA 1
ATOM 911 C C . ARG A 1 107 ? 5.310 -5.598 -5.414 1.00 92.62 107 ARG A C 1
ATOM 913 O O . ARG A 1 107 ? 5.889 -5.633 -6.490 1.00 92.62 107 ARG A O 1
ATOM 920 N N . GLY A 1 108 ? 3.985 -5.701 -5.316 1.00 89.81 108 GLY A N 1
ATOM 921 C CA . GLY A 1 108 ? 3.105 -5.756 -6.484 1.00 89.81 108 GLY A CA 1
ATOM 922 C C . GLY A 1 108 ? 2.968 -4.410 -7.202 1.00 89.81 108 GLY A C 1
ATOM 923 O O . GLY A 1 108 ? 2.967 -4.374 -8.429 1.00 89.81 108 GLY A O 1
ATOM 924 N N . TYR A 1 109 ? 2.869 -3.308 -6.451 1.00 89.56 109 TYR A N 1
ATOM 925 C CA . TYR A 1 109 ? 2.742 -1.956 -7.015 1.00 89.56 109 TYR A CA 1
ATOM 926 C C . TYR A 1 109 ? 4.083 -1.350 -7.458 1.00 89.56 109 TYR A C 1
ATOM 928 O O . TYR A 1 109 ? 4.115 -0.572 -8.411 1.00 89.56 109 TYR A O 1
ATOM 936 N N . TYR A 1 110 ? 5.173 -1.694 -6.771 1.00 90.81 110 TYR A N 1
ATOM 937 C CA . TYR A 1 110 ? 6.521 -1.169 -6.998 1.00 90.81 110 TYR A CA 1
ATOM 938 C C . TYR A 1 110 ? 7.548 -2.312 -7.012 1.00 90.81 110 TYR A C 1
ATOM 940 O O . TYR A 1 110 ? 8.350 -2.432 -6.086 1.00 90.81 110 TYR A O 1
ATOM 948 N N . PRO A 1 111 ? 7.513 -3.189 -8.033 1.00 89.00 111 PRO A N 1
ATOM 949 C CA . PRO A 1 111 ? 8.405 -4.350 -8.118 1.00 89.00 111 PRO A CA 1
ATOM 950 C C . PRO A 1 111 ? 9.880 -3.977 -8.330 1.00 89.00 111 PRO A C 1
ATOM 952 O O . PRO A 1 111 ? 10.754 -4.816 -8.148 1.00 89.00 111 PRO A O 1
ATOM 955 N N . ASP A 1 112 ? 10.146 -2.737 -8.736 1.00 88.19 112 ASP A N 1
ATOM 956 C CA . ASP A 1 112 ? 11.463 -2.147 -8.971 1.00 88.19 112 ASP A CA 1
ATOM 957 C C . ASP A 1 112 ? 12.065 -1.442 -7.752 1.00 88.19 112 ASP A C 1
ATOM 959 O O . ASP A 1 112 ? 13.215 -1.015 -7.809 1.00 88.19 112 ASP A O 1
ATOM 963 N N . LEU A 1 113 ? 11.306 -1.290 -6.662 1.00 91.31 113 LEU A N 1
ATOM 964 C CA . LEU A 1 113 ? 11.761 -0.568 -5.478 1.00 91.31 113 LEU A CA 1
ATOM 965 C C . LEU A 1 113 ? 12.022 -1.514 -4.309 1.00 91.31 113 LEU A C 1
ATOM 967 O O . LEU A 1 113 ? 11.210 -2.385 -3.990 1.00 91.31 113 LEU A O 1
ATOM 971 N N . ASP A 1 114 ? 13.114 -1.255 -3.596 1.00 93.25 114 ASP A N 1
ATOM 972 C CA . ASP A 1 114 ? 13.362 -1.880 -2.306 1.00 93.25 114 ASP A CA 1
ATOM 973 C C . ASP A 1 114 ? 12.416 -1.324 -1.240 1.00 93.25 114 ASP A C 1
ATOM 975 O O . ASP A 1 114 ? 12.109 -0.128 -1.174 1.00 93.25 114 ASP A O 1
ATOM 979 N N . PHE A 1 115 ? 11.941 -2.222 -0.380 1.00 96.00 115 PHE A N 1
ATOM 980 C CA . PHE A 1 115 ? 11.055 -1.854 0.712 1.00 96.00 115 PHE A CA 1
ATOM 981 C C . PHE A 1 115 ? 11.848 -1.217 1.858 1.00 96.00 115 PHE A C 1
ATOM 983 O O . PHE A 1 115 ? 12.555 -1.907 2.591 1.00 96.00 115 PHE A O 1
ATOM 990 N N . ASP A 1 116 ? 11.654 0.084 2.053 1.00 97.50 116 ASP A N 1
ATOM 991 C CA . ASP A 1 116 ? 12.167 0.839 3.195 1.00 97.50 116 ASP A CA 1
ATOM 992 C C . ASP A 1 116 ? 11.033 1.086 4.200 1.00 97.50 116 ASP A C 1
ATOM 994 O O . ASP A 1 116 ? 10.083 1.831 3.940 1.00 97.50 116 ASP A O 1
ATOM 998 N N . HIS A 1 117 ? 11.131 0.435 5.361 1.00 97.69 117 HIS A N 1
ATOM 999 C CA . HIS A 1 117 ? 10.100 0.485 6.397 1.00 97.69 117 HIS A CA 1
ATOM 1000 C C . HIS A 1 117 ? 9.901 1.895 6.961 1.00 97.69 117 HIS A C 1
ATOM 1002 O O . HIS A 1 117 ? 8.770 2.379 7.013 1.00 97.69 117 HIS A O 1
ATOM 1008 N N . GLU A 1 118 ? 10.986 2.582 7.318 1.00 97.69 118 GLU A N 1
ATOM 1009 C CA . GLU A 1 118 ? 10.928 3.914 7.928 1.00 97.69 118 GLU A CA 1
ATOM 1010 C C . GLU A 1 118 ? 10.368 4.943 6.947 1.00 97.69 118 GLU A C 1
ATOM 1012 O O . GLU A 1 118 ? 9.568 5.816 7.309 1.00 97.69 118 GLU A O 1
ATOM 1017 N N . LYS A 1 119 ? 10.743 4.821 5.672 1.00 97.50 119 LYS A N 1
ATOM 1018 C CA . LYS A 1 119 ? 10.183 5.641 4.600 1.00 97.50 119 LYS A CA 1
ATOM 1019 C C . LYS A 1 119 ? 8.684 5.405 4.438 1.00 97.50 119 LYS A C 1
ATOM 1021 O O . LYS A 1 119 ? 7.929 6.379 4.393 1.00 97.50 119 LYS A O 1
ATOM 1026 N N . GLU A 1 120 ? 8.229 4.155 4.389 1.00 97.88 120 GLU A N 1
ATOM 1027 C CA . GLU A 1 120 ? 6.803 3.848 4.229 1.00 97.88 120 GLU A CA 1
ATOM 1028 C C . GLU A 1 120 ? 5.968 4.268 5.450 1.00 97.88 120 GLU A C 1
ATOM 1030 O O . GLU A 1 120 ? 4.863 4.792 5.276 1.00 97.88 120 GLU A O 1
ATOM 1035 N N . VAL A 1 121 ? 6.509 4.158 6.671 1.00 98.31 121 VAL A N 1
ATOM 1036 C CA . VAL A 1 121 ? 5.888 4.706 7.892 1.00 98.31 121 VAL A CA 1
ATOM 1037 C C . VAL A 1 121 ? 5.713 6.218 7.777 1.00 98.31 121 VAL A C 1
ATOM 1039 O O . VAL A 1 121 ? 4.608 6.730 7.983 1.00 98.31 121 VAL A O 1
ATOM 1042 N N . LYS A 1 122 ? 6.767 6.951 7.395 1.00 97.88 122 LYS A N 1
ATOM 1043 C CA . LYS A 1 122 ? 6.706 8.412 7.217 1.00 97.88 122 LYS A CA 1
ATOM 1044 C C . LYS A 1 122 ? 5.692 8.810 6.146 1.00 97.88 122 LYS A C 1
ATOM 1046 O O . LYS A 1 122 ? 4.904 9.732 6.362 1.00 97.88 122 LYS A O 1
ATOM 1051 N N . LEU A 1 123 ? 5.687 8.114 5.008 1.00 96.94 123 LEU A N 1
ATOM 1052 C CA . LEU A 1 123 ? 4.774 8.388 3.900 1.00 96.94 123 LEU A CA 1
ATOM 1053 C C . LEU A 1 123 ? 3.316 8.140 4.286 1.00 96.94 123 LEU A C 1
ATOM 1055 O O . LEU A 1 123 ? 2.473 9.001 4.034 1.00 96.94 123 LEU A O 1
ATOM 1059 N N . LEU A 1 124 ? 3.007 7.002 4.912 1.00 97.00 124 LEU A N 1
ATOM 1060 C CA . LEU A 1 124 ? 1.641 6.703 5.331 1.00 97.00 124 LEU A CA 1
ATOM 1061 C C . LEU A 1 124 ? 1.168 7.665 6.426 1.00 97.00 124 LEU A C 1
ATOM 1063 O O . LEU A 1 124 ? 0.074 8.216 6.309 1.00 97.00 124 LEU A O 1
ATOM 1067 N N . ASN A 1 125 ? 2.003 7.941 7.432 1.00 96.69 125 ASN A N 1
ATOM 1068 C CA . ASN A 1 125 ? 1.672 8.892 8.493 1.00 96.69 125 ASN A CA 1
ATOM 1069 C C . ASN A 1 125 ? 1.382 10.298 7.939 1.00 96.69 125 ASN A C 1
ATOM 1071 O O . ASN A 1 125 ? 0.427 10.952 8.358 1.00 96.69 125 ASN A O 1
ATOM 1075 N N . LYS A 1 126 ? 2.163 10.750 6.949 1.00 95.31 126 LYS A N 1
ATOM 1076 C CA . LYS A 1 126 ? 1.906 12.014 6.252 1.00 95.31 126 LYS A CA 1
ATOM 1077 C C . LYS A 1 126 ? 0.566 11.980 5.509 1.00 95.31 126 LYS A C 1
ATOM 1079 O O . LYS A 1 126 ? -0.246 12.885 5.680 1.00 95.31 126 LYS A O 1
ATOM 1084 N N . LEU A 1 127 ? 0.308 10.927 4.732 1.00 94.56 127 LEU A N 1
ATOM 1085 C CA . LEU A 1 127 ? -0.909 10.800 3.924 1.00 94.56 127 LEU A CA 1
ATOM 1086 C C . LEU A 1 127 ? -2.193 10.827 4.761 1.00 94.56 127 LEU A C 1
ATOM 1088 O O . LEU A 1 127 ? -3.157 11.470 4.354 1.00 94.56 127 LEU A O 1
ATOM 1092 N N . ILE A 1 128 ? -2.218 10.163 5.922 1.00 93.19 128 ILE A N 1
ATOM 1093 C CA . ILE A 1 128 ? -3.412 10.153 6.788 1.00 93.19 128 ILE A CA 1
ATOM 1094 C C . ILE A 1 128 ? -3.657 11.500 7.490 1.00 93.19 128 ILE A C 1
ATOM 1096 O O . ILE A 1 128 ? -4.774 11.766 7.929 1.00 93.19 128 ILE A O 1
ATOM 1100 N N . ALA A 1 129 ? -2.629 12.344 7.622 1.00 91.38 129 ALA A N 1
ATOM 1101 C CA . ALA A 1 129 ? -2.723 13.649 8.278 1.00 91.38 129 ALA A CA 1
ATOM 1102 C C . ALA A 1 129 ? -3.126 14.782 7.313 1.00 91.38 129 ALA A C 1
ATOM 1104 O O . ALA A 1 129 ? -3.635 15.822 7.738 1.00 91.38 129 ALA A O 1
ATOM 1105 N N . GLU A 1 130 ? -2.905 14.598 6.012 1.00 90.31 130 GLU A N 1
ATOM 1106 C CA . GLU A 1 130 ? -3.131 15.610 4.984 1.00 90.31 130 GLU A CA 1
ATOM 1107 C C . GLU A 1 130 ? -4.623 15.948 4.784 1.00 90.31 130 GLU A C 1
ATOM 1109 O O . GLU A 1 130 ? -5.431 15.099 4.401 1.00 90.31 130 GLU A O 1
ATOM 1114 N N . LYS A 1 131 ? -4.987 17.234 4.942 1.00 85.75 131 LYS A N 1
ATOM 1115 C CA .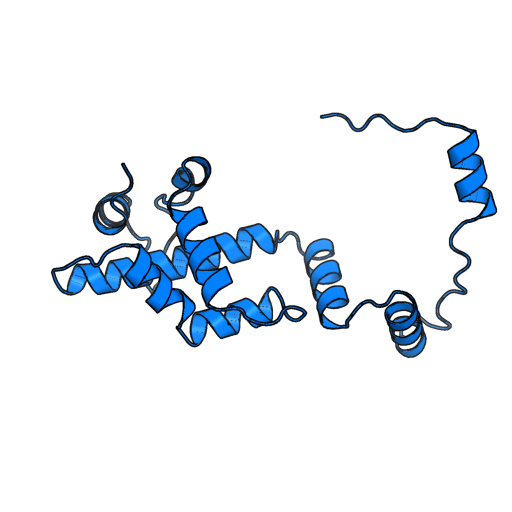 LYS A 1 131 ? -6.355 17.741 4.695 1.00 85.75 131 LYS A CA 1
ATOM 1116 C C . LYS A 1 131 ? -6.925 17.348 3.322 1.00 85.75 131 LYS A C 1
ATOM 1118 O O . LYS A 1 131 ? -8.078 16.917 3.291 1.00 85.75 131 LYS A O 1
ATOM 1123 N N . PRO A 1 132 ? -6.164 17.425 2.207 1.00 85.50 132 PRO A N 1
ATOM 1124 C CA . PRO A 1 132 ? -6.681 17.036 0.900 1.00 85.50 132 PRO A CA 1
ATOM 1125 C C . PRO A 1 132 ? -7.148 15.587 0.819 1.00 85.50 132 PRO A C 1
ATOM 1127 O O . PRO A 1 132 ? -8.011 15.301 0.005 1.00 85.50 132 PRO A O 1
ATOM 1130 N N . GLN A 1 133 ? -6.629 14.672 1.644 1.00 88.94 133 GLN A N 1
ATOM 1131 C CA . GLN A 1 133 ? -7.009 13.257 1.578 1.00 88.94 133 GLN A CA 1
ATOM 1132 C C . GLN A 1 133 ? -8.289 12.946 2.368 1.00 88.94 133 GLN A C 1
ATOM 1134 O O . GLN A 1 133 ? -8.821 11.850 2.242 1.00 88.94 133 GLN A O 1
ATOM 1139 N N . ARG A 1 134 ? -8.816 13.891 3.161 1.00 86.94 134 ARG A N 1
ATOM 1140 C CA . ARG A 1 134 ? -9.950 13.647 4.072 1.00 86.94 134 ARG A CA 1
ATOM 1141 C C . ARG A 1 134 ? -11.211 13.155 3.376 1.00 86.94 134 ARG A C 1
ATOM 1143 O O . ARG A 1 134 ? -11.882 12.286 3.912 1.00 86.94 134 ARG A O 1
ATOM 1150 N N . HIS A 1 135 ? -11.488 13.659 2.174 1.00 90.69 135 HIS A N 1
ATOM 1151 C CA . HIS A 1 135 ? -12.633 13.220 1.374 1.00 90.69 135 HIS A CA 1
ATOM 1152 C C . HIS A 1 135 ? -12.582 11.725 1.018 1.00 90.69 135 HIS A C 1
ATOM 1154 O O . HIS A 1 135 ? -13.623 11.128 0.764 1.00 90.69 135 HIS A O 1
ATOM 1160 N N . LEU A 1 136 ? -11.392 11.110 1.019 1.00 93.38 136 LEU A N 1
ATOM 1161 C CA . LEU A 1 136 ? -11.229 9.679 0.768 1.00 93.38 136 LEU A CA 1
ATOM 1162 C C . LEU A 1 136 ? -11.654 8.838 1.976 1.00 93.38 136 LEU A C 1
ATOM 1164 O O . LEU A 1 136 ? -12.076 7.704 1.779 1.00 93.38 136 LEU A O 1
ATOM 1168 N N . PHE A 1 137 ? -11.639 9.397 3.194 1.00 93.50 137 PHE A N 1
ATOM 1169 C CA . PHE A 1 137 ? -12.152 8.766 4.417 1.00 93.50 137 PHE A CA 1
ATOM 1170 C C . PHE A 1 137 ? -13.682 8.879 4.535 1.00 93.50 137 PHE A C 1
ATOM 1172 O O . PHE A 1 137 ? -14.214 9.301 5.563 1.00 93.50 137 PHE A O 1
ATOM 1179 N N . SER A 1 138 ? -14.375 8.518 3.455 1.00 93.38 138 SER A N 1
ATOM 1180 C CA . SER A 1 138 ? -15.829 8.576 3.328 1.00 93.38 138 SER A CA 1
ATOM 1181 C C . SER A 1 138 ? -16.469 7.192 3.219 1.00 93.38 138 SER A C 1
ATOM 1183 O O . SER A 1 138 ? -15.852 6.217 2.776 1.00 93.38 138 SER A O 1
ATOM 1185 N N . GLU A 1 139 ? -17.725 7.103 3.645 1.00 92.69 139 GLU A N 1
ATOM 1186 C CA . GLU A 1 139 ? -18.571 5.930 3.452 1.00 92.69 139 GLU A CA 1
ATOM 1187 C C . GLU A 1 139 ? -18.672 5.551 1.965 1.00 92.69 139 GLU A C 1
ATOM 1189 O O . GLU A 1 139 ? -18.702 6.403 1.082 1.00 92.69 139 GLU A O 1
ATOM 1194 N N . GLY A 1 140 ? -18.686 4.246 1.689 1.00 91.94 140 GLY A N 1
ATOM 1195 C CA . GLY A 1 140 ? -18.630 3.692 0.332 1.00 91.94 140 GLY A CA 1
ATOM 1196 C C . GLY A 1 140 ? -17.214 3.372 -0.158 1.00 91.94 140 GLY A C 1
ATOM 1197 O O . GLY A 1 140 ? -17.063 2.486 -0.996 1.00 91.94 140 GLY A O 1
ATOM 1198 N N . ASN A 1 141 ? -16.170 3.980 0.420 1.00 93.94 141 ASN A N 1
ATOM 1199 C CA . ASN A 1 141 ? -14.779 3.684 0.041 1.00 93.94 141 ASN A CA 1
ATOM 1200 C C . ASN A 1 141 ? -14.167 2.486 0.781 1.00 93.94 141 ASN A C 1
ATOM 1202 O O . ASN A 1 141 ? -13.125 1.979 0.363 1.00 93.94 141 ASN A O 1
ATOM 1206 N N . TYR A 1 142 ? -14.783 2.027 1.875 1.00 96.44 142 TYR A N 1
ATOM 1207 C CA . TYR A 1 142 ? -14.223 0.965 2.712 1.00 96.44 142 TYR A CA 1
ATOM 1208 C C . TYR A 1 142 ? -15.260 -0.084 3.104 1.00 96.44 142 TYR A C 1
ATOM 1210 O O . TYR A 1 142 ? -16.388 0.229 3.489 1.00 96.44 142 TYR A O 1
ATOM 1218 N N . TYR A 1 143 ? -14.816 -1.339 3.087 1.00 96.69 143 TYR A N 1
ATOM 1219 C CA . TYR A 1 143 ? -15.553 -2.496 3.585 1.00 96.69 143 TYR A CA 1
ATOM 1220 C C . TYR A 1 143 ? -14.918 -3.021 4.870 1.00 96.69 143 TYR A C 1
ATOM 1222 O O . TYR A 1 143 ? -13.705 -2.890 5.054 1.00 96.69 143 TYR A O 1
ATOM 1230 N N . TYR A 1 144 ? -15.696 -3.672 5.737 1.00 94.19 144 TYR A N 1
ATOM 1231 C CA . TYR A 1 144 ? -15.120 -4.455 6.833 1.00 94.19 144 TYR A CA 1
ATOM 1232 C C . TYR A 1 144 ? -14.236 -5.574 6.262 1.00 94.19 144 TYR A C 1
ATOM 1234 O O . TYR A 1 144 ? -14.581 -6.183 5.244 1.00 94.19 144 TYR A O 1
ATOM 1242 N N . GLU A 1 145 ? -13.097 -5.841 6.909 1.00 93.69 145 GLU A N 1
ATOM 1243 C CA . GLU A 1 145 ? -12.096 -6.796 6.423 1.00 93.69 145 GLU A CA 1
ATOM 1244 C C . GLU A 1 145 ? -12.729 -8.165 6.114 1.00 93.69 145 GLU A C 1
ATOM 1246 O O . GLU A 1 145 ? -13.457 -8.718 6.932 1.00 93.69 145 GLU A O 1
ATOM 1251 N N . LYS A 1 146 ? -12.443 -8.712 4.921 1.00 91.62 146 LYS A N 1
ATOM 1252 C CA . LYS A 1 146 ? -12.981 -9.994 4.409 1.00 91.62 146 LYS A CA 1
ATOM 1253 C C . LYS A 1 146 ? -14.508 -10.041 4.233 1.00 91.62 146 LYS A C 1
ATOM 1255 O O . LYS A 1 146 ? -15.064 -11.119 4.049 1.00 91.62 146 LYS A O 1
ATOM 1260 N N . THR A 1 147 ? -15.186 -8.898 4.225 1.00 93.00 147 THR A N 1
ATOM 1261 C CA . THR A 1 147 ? -16.626 -8.815 3.950 1.00 93.00 147 THR A CA 1
ATOM 1262 C C . THR A 1 147 ? -16.909 -7.883 2.772 1.00 93.00 147 THR A C 1
ATOM 1264 O O . THR A 1 147 ? -16.027 -7.172 2.295 1.00 93.00 147 THR A O 1
ATOM 1267 N N . ARG A 1 148 ? -18.171 -7.852 2.333 1.00 92.81 148 ARG A N 1
ATOM 1268 C CA . ARG A 1 148 ? -18.706 -6.823 1.424 1.00 92.81 148 ARG A CA 1
ATOM 1269 C C . ARG A 1 148 ? -19.597 -5.808 2.148 1.00 92.81 148 ARG A C 1
ATOM 1271 O O . ARG A 1 148 ? -20.367 -5.098 1.514 1.00 92.81 148 ARG A O 1
ATOM 1278 N N . LYS A 1 149 ? -19.524 -5.746 3.481 1.00 95.38 149 LYS A N 1
ATOM 1279 C CA . LYS A 1 149 ? -20.300 -4.793 4.279 1.00 95.38 149 LYS A CA 1
ATOM 1280 C C . LYS A 1 149 ? -19.565 -3.458 4.317 1.00 95.38 149 LYS A C 1
ATOM 1282 O O . LYS A 1 149 ? -18.411 -3.418 4.740 1.00 95.38 149 LYS A O 1
ATOM 1287 N N . ILE A 1 150 ? -20.220 -2.392 3.866 1.00 96.31 150 ILE A N 1
ATOM 1288 C CA . ILE A 1 150 ? -19.673 -1.029 3.892 1.00 96.31 150 ILE A CA 1
ATOM 1289 C C . ILE A 1 150 ? -19.492 -0.585 5.349 1.00 96.31 150 ILE A C 1
ATOM 1291 O O . ILE A 1 150 ? -20.313 -0.913 6.210 1.00 96.31 150 ILE A O 1
ATOM 1295 N N . ILE A 1 151 ? -18.404 0.132 5.630 1.00 95.19 151 ILE A N 1
ATOM 1296 C CA . ILE A 1 151 ? -18.176 0.759 6.934 1.00 95.19 151 ILE A CA 1
ATOM 1297 C C . ILE A 1 151 ? -18.937 2.094 6.966 1.00 95.19 151 ILE A C 1
ATOM 1299 O O . ILE A 1 151 ? -18.615 2.971 6.163 1.00 95.19 151 ILE A O 1
ATOM 1303 N N . PRO A 1 152 ? -19.905 2.281 7.886 1.00 96.44 152 PRO A N 1
ATOM 1304 C CA . PRO A 1 152 ? -20.664 3.528 7.975 1.00 96.44 152 PRO A CA 1
ATOM 1305 C C . PRO A 1 152 ? -19.784 4.729 8.339 1.00 96.44 152 PRO A C 1
ATOM 1307 O O . PRO A 1 152 ? -18.851 4.580 9.138 1.00 96.44 152 PRO A O 1
ATOM 1310 N N . GLN A 1 153 ? -20.136 5.934 7.873 1.00 94.75 153 GLN A N 1
ATOM 1311 C CA . GLN A 1 153 ? -19.363 7.156 8.156 1.00 94.75 153 GLN A CA 1
ATOM 1312 C C . GLN A 1 153 ? -19.152 7.378 9.660 1.00 94.75 153 GLN A C 1
ATOM 1314 O O . GLN A 1 153 ? -18.036 7.617 10.109 1.00 94.75 153 GLN A O 1
ATOM 1319 N N . LYS A 1 154 ? -20.202 7.174 10.468 1.00 94.25 154 LYS A N 1
ATOM 1320 C CA . LYS A 1 154 ? -20.142 7.302 11.935 1.00 94.25 154 LYS A CA 1
ATOM 1321 C C . LYS A 1 154 ? -19.059 6.417 12.567 1.00 94.25 154 LYS A C 1
ATOM 1323 O O . LYS A 1 154 ? -18.471 6.777 13.586 1.00 94.25 154 LYS A O 1
ATOM 1328 N N . VAL A 1 155 ? -18.805 5.241 11.988 1.00 94.62 155 VAL A N 1
ATOM 1329 C CA . VAL A 1 155 ? -17.748 4.335 12.452 1.00 94.62 155 VAL A CA 1
ATOM 1330 C C . VAL A 1 155 ? -16.378 4.861 12.027 1.00 94.62 155 VAL A C 1
ATOM 1332 O O . VAL A 1 155 ? -15.470 4.872 12.859 1.00 94.62 155 VAL A O 1
ATOM 1335 N N . LEU A 1 156 ? -16.235 5.333 10.784 1.00 94.50 156 LEU A N 1
ATOM 1336 C CA . LEU A 1 156 ? -15.000 5.949 10.284 1.00 94.50 156 LEU A CA 1
ATOM 1337 C C . LEU A 1 156 ? -14.598 7.162 11.132 1.00 94.50 156 LEU A C 1
ATOM 1339 O O . LEU A 1 156 ? -13.472 7.214 11.623 1.00 94.50 156 LEU A O 1
ATOM 1343 N N . ASP A 1 157 ? -15.526 8.081 11.392 1.00 93.00 157 ASP A N 1
ATOM 1344 C CA . ASP A 1 157 ? -15.270 9.288 12.185 1.00 93.00 157 ASP A CA 1
ATOM 1345 C C . ASP A 1 157 ? -14.762 8.935 13.589 1.00 93.00 157 ASP A C 1
ATOM 1347 O O . ASP A 1 157 ? -13.772 9.496 14.074 1.00 93.00 157 ASP A O 1
ATOM 1351 N N . ARG A 1 158 ? -15.385 7.925 14.215 1.00 91.94 158 ARG A N 1
ATOM 1352 C CA . ARG A 1 158 ? -15.007 7.425 15.541 1.00 91.94 158 ARG A CA 1
ATOM 1353 C C . ARG A 1 158 ? -13.584 6.866 15.569 1.00 91.94 158 ARG A C 1
ATOM 1355 O O . ARG A 1 158 ? -12.827 7.186 16.482 1.00 91.94 158 ARG A O 1
ATOM 1362 N N . ILE A 1 159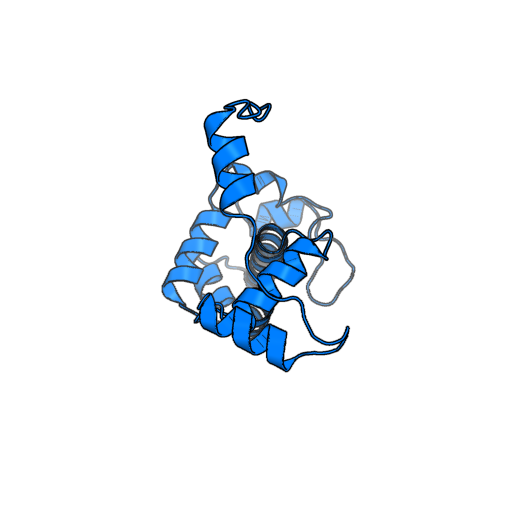 ? -13.220 6.004 14.617 1.00 93.69 159 ILE A N 1
ATOM 1363 C CA . ILE A 1 159 ? -11.929 5.292 14.653 1.00 93.69 159 ILE A CA 1
ATOM 1364 C C . ILE A 1 159 ? -10.774 6.136 14.101 1.00 93.69 159 ILE A C 1
ATOM 1366 O O . ILE A 1 159 ? -9.627 5.984 14.533 1.00 93.69 159 ILE A O 1
ATOM 1370 N N . LEU A 1 160 ? -11.057 7.032 13.154 1.00 91.19 160 LEU A N 1
ATOM 1371 C CA . LEU A 1 160 ? -10.042 7.844 12.492 1.00 91.19 160 LEU A CA 1
ATOM 1372 C C . LEU A 1 160 ? -9.748 9.133 13.258 1.00 91.19 160 LEU A C 1
ATOM 1374 O O . LEU A 1 160 ? -8.628 9.639 13.148 1.00 91.19 160 LEU A O 1
ATOM 1378 N N . GLN A 1 161 ? -10.703 9.643 14.050 1.00 84.69 161 GLN A N 1
ATOM 1379 C CA . GLN A 1 161 ? -10.553 10.867 14.848 1.00 84.69 161 GLN A CA 1
ATOM 1380 C C . GLN A 1 161 ? -9.940 12.005 14.011 1.00 84.69 161 GLN A C 1
ATOM 1382 O O . GLN A 1 161 ? -8.912 12.594 14.367 1.00 84.69 161 GLN A O 1
ATOM 1387 N N . ILE A 1 162 ? -10.485 12.220 12.813 1.00 70.44 162 ILE A N 1
ATOM 1388 C CA . ILE A 1 162 ? -10.053 13.275 11.896 1.00 70.44 162 ILE A CA 1
ATOM 1389 C C . ILE A 1 162 ? -10.935 14.490 12.199 1.00 70.44 162 ILE A C 1
ATOM 1391 O O . ILE A 1 162 ? -12.120 14.468 11.898 1.00 70.44 162 ILE A O 1
ATOM 1395 N N . LYS A 1 163 ? -10.359 15.510 12.847 1.00 58.31 163 LYS A N 1
ATOM 1396 C CA . LYS A 1 163 ? -10.981 16.832 13.033 1.00 58.31 163 LYS A CA 1
ATOM 1397 C C . LYS A 1 163 ? -10.750 17.682 11.799 1.00 58.31 163 LYS A C 1
ATOM 1399 O O . LYS A 1 163 ? -9.561 17.838 11.439 1.00 58.31 163 LYS A O 1
#

pLDDT: mean 87.68, std 12.05, range [35.5, 98.31]

Foldseek 3Di:
DDPPDPPDVVVVVVCVVPPDPQDDAPDPPRVVSVVVVCVVVVHDPQNVCLVVCCVVDPDDLVVVLLLVLVQLLLQLLVVCVVVVDADDSLVSLLVSLPDPVNVVVCCVSRVPDDDDSVVSSVVSVVLLLDPVCVVCLAWPSYDHPPDPHIDHSVNSCVSSVHD

Radius of gyration: 22.17 Å; chains: 1; bounding box: 41×38×62 Å

Secondary structure (DSSP, 8-state):
--------HHHHHHHHHH---PPPPSSTT-HHHHHHHHHHTT--HHHHHHHHHHHHSS--HHHHHHHHHHHHHHHHHHHHHHTT-PPPHHHHHHHHHHSHHHHHHHHHH-TTS---HHHHHHHHHHHHH-GGGGGGSSTTS-B-TTS-PBPPHHHHHHHH---

Sequence (163 aa):
MVKKEINNPAWIHEILERGPRVKGPKSRTDWDFLVYELKKMEISPGEAYRIIAEKKGNTNNRFDWKMVRFTMYVWERLKESEKMFLRPKIDTVREVVSSKRFKAYFRGYYPDLDFDHEKEVKLLNKLIAEKPQRHLFSEGNYYYEKTRKIIPQKVLDRILQIK

Organism: NCBI:txid412755